Protein AF-Q6WIQ9-F1 (afdb_monomer)

pLDDT: mean 95.51, std 4.15, range [72.69, 98.5]

Organism: Xenopus laevis (NCBI:txid8355)

Solvent-accessible surface area (backbone atoms only — not comparable to full-atom values): 3968 Å² total; per-residue (Å²): 140,62,41,73,92,61,80,45,96,58,23,67,60,55,49,49,54,50,46,56,49,48,56,54,48,41,54,53,49,24,71,72,70,75,47,99,58,85,82,87,82,87,86,86,87,79,92,79,90,86,84,88,84,79,94,70,134

Mean predicted aligned error: 3.83 Å

Foldseek 3Di:
DFQPPHRDPCRQVVLVVVVVVVQVVVVVVCVVVVDPDGDDDDDDDDDDDDDDDDDDD

Secondary structure (DSSP, 8-state):
--S-SS--TTHHHHHHHHHHHHHHHHHHHHHHH-S-------------------S--

Sequence (57 aa):
VSGLPEPRQDHAHCCVEMGLSMIKTIRYVRSRTKHDIDMRIGIHSGSVLCGVLGLRK

Structure (mmCIF, N/CA/C/O backbone):
data_AF-Q6WIQ9-F1
#
_entry.id   AF-Q6WIQ9-F1
#
loop_
_atom_site.group_PDB
_atom_site.id
_atom_site.type_symbol
_atom_site.label_atom_id
_atom_site.label_alt_id
_atom_site.label_comp_id
_atom_site.label_asym_id
_atom_site.label_entity_id
_atom_site.label_seq_id
_atom_site.pdbx_PDB_ins_code
_atom_site.Cartn_x
_atom_site.Cartn_y
_atom_site.Cartn_z
_atom_site.occupancy
_atom_site.B_iso_or_equiv
_atom_site.auth_seq_id
_atom_site.auth_comp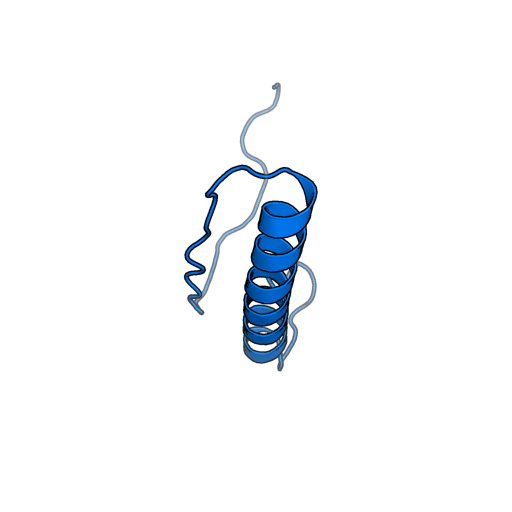_id
_atom_site.auth_asym_id
_atom_site.auth_atom_id
_atom_site.pdbx_PDB_model_num
ATOM 1 N N . VAL A 1 1 ? 3.712 2.056 -2.623 1.00 91.88 1 VAL A N 1
ATOM 2 C CA . VAL A 1 1 ? 3.985 1.255 -3.841 1.00 91.88 1 VAL A CA 1
ATOM 3 C C . VAL A 1 1 ? 4.699 -0.021 -3.426 1.00 91.88 1 VAL A C 1
ATOM 5 O O . VAL A 1 1 ? 5.303 -0.013 -2.361 1.00 91.88 1 VAL A O 1
ATOM 8 N N . SER A 1 2 ? 4.591 -1.103 -4.191 1.00 95.75 2 SER A N 1
ATOM 9 C CA . SER A 1 2 ? 5.217 -2.395 -3.875 1.00 95.75 2 SER A CA 1
ATOM 10 C C . SER A 1 2 ? 6.026 -2.857 -5.082 1.00 95.75 2 SER A C 1
ATOM 12 O O . SER A 1 2 ? 5.545 -2.711 -6.203 1.00 95.75 2 SER A O 1
ATOM 14 N N . GLY A 1 3 ? 7.237 -3.374 -4.858 1.00 95.25 3 GLY A N 1
ATOM 15 C CA . GLY A 1 3 ? 8.155 -3.784 -5.930 1.00 95.25 3 GLY A CA 1
ATOM 16 C C . GLY A 1 3 ? 9.065 -2.673 -6.468 1.00 95.25 3 GLY A C 1
ATOM 17 O O . GLY A 1 3 ? 9.425 -2.714 -7.640 1.00 95.25 3 GLY A O 1
ATOM 18 N N . LEU A 1 4 ? 9.401 -1.674 -5.640 1.00 94.12 4 LEU A N 1
ATOM 19 C CA . LEU A 1 4 ? 10.428 -0.672 -5.939 1.00 94.12 4 LEU A CA 1
ATOM 20 C C . LEU A 1 4 ? 11.348 -0.452 -4.724 1.00 94.12 4 LEU A C 1
ATOM 22 O O . LEU A 1 4 ? 10.827 -0.399 -3.605 1.00 94.12 4 LEU A O 1
ATOM 26 N N . PRO A 1 5 ? 12.662 -0.237 -4.938 1.00 93.12 5 PRO A N 1
ATOM 27 C CA . PRO A 1 5 ? 13.351 -0.259 -6.237 1.00 93.12 5 PRO A CA 1
ATOM 28 C C . PRO A 1 5 ? 13.554 -1.677 -6.800 1.00 93.12 5 PRO A C 1
ATOM 30 O O . PRO A 1 5 ? 13.629 -1.839 -8.017 1.00 93.12 5 PRO A O 1
ATOM 33 N N . GLU A 1 6 ? 13.565 -2.701 -5.948 1.00 96.38 6 GLU A N 1
ATOM 34 C CA . GLU A 1 6 ? 13.707 -4.095 -6.364 1.00 96.38 6 GLU A CA 1
ATOM 35 C C . GLU A 1 6 ? 12.366 -4.690 -6.831 1.00 96.38 6 GLU A C 1
ATOM 37 O O . GLU A 1 6 ? 11.384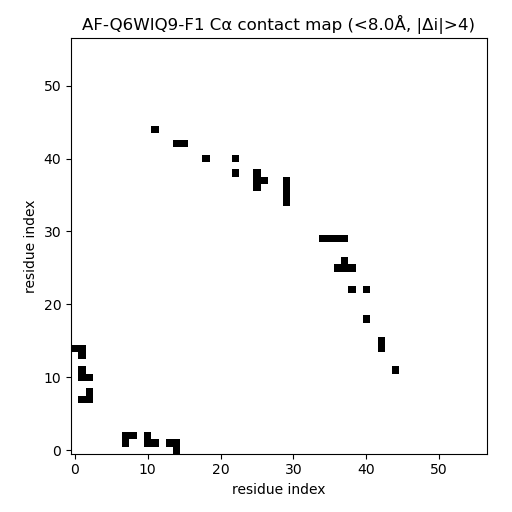 -4.674 -6.074 1.00 96.38 6 GLU A O 1
ATOM 42 N N . PRO A 1 7 ? 12.311 -5.275 -8.045 1.00 94.75 7 PRO A N 1
ATOM 43 C CA . PRO A 1 7 ? 11.122 -5.959 -8.531 1.00 94.75 7 PRO A CA 1
ATOM 44 C C . PRO A 1 7 ? 10.726 -7.116 -7.619 1.00 94.75 7 PRO A C 1
ATOM 46 O O . PRO A 1 7 ? 11.559 -7.902 -7.167 1.00 94.75 7 PRO A O 1
ATOM 49 N N . ARG A 1 8 ? 9.421 -7.261 -7.403 1.00 97.12 8 ARG A N 1
ATOM 50 C CA . ARG A 1 8 ? 8.854 -8.291 -6.535 1.00 97.12 8 ARG A CA 1
ATOM 51 C C . ARG A 1 8 ? 7.679 -8.969 -7.230 1.00 97.12 8 ARG A C 1
ATOM 53 O O . ARG A 1 8 ? 6.726 -8.292 -7.596 1.00 97.12 8 ARG A O 1
ATOM 60 N N . GLN A 1 9 ? 7.728 -10.291 -7.407 1.00 97.06 9 GLN A N 1
ATOM 61 C CA . GLN A 1 9 ? 6.680 -11.023 -8.139 1.00 97.06 9 GLN A CA 1
ATOM 62 C C . GLN A 1 9 ? 5.316 -10.980 -7.435 1.00 97.06 9 GLN A C 1
ATOM 64 O O . GLN A 1 9 ? 4.285 -10.860 -8.086 1.00 97.06 9 GLN A O 1
ATOM 69 N N . ASP A 1 10 ? 5.297 -11.012 -6.104 1.00 97.75 10 ASP A N 1
ATOM 70 C CA . ASP A 1 10 ? 4.091 -10.943 -5.274 1.00 97.75 10 ASP A CA 1
ATOM 71 C C . ASP A 1 10 ? 3.713 -9.498 -4.892 1.00 97.75 10 ASP A C 1
ATOM 73 O O . ASP A 1 10 ? 2.974 -9.284 -3.927 1.00 97.75 10 ASP A O 1
ATOM 77 N N . HIS A 1 11 ? 4.177 -8.480 -5.639 1.00 98.06 11 HIS A N 1
ATOM 78 C CA . HIS A 1 11 ? 3.954 -7.074 -5.277 1.00 98.06 11 HIS A CA 1
ATOM 79 C C . HIS A 1 11 ? 2.467 -6.740 -5.082 1.00 98.06 11 HIS A C 1
ATOM 81 O O . HIS A 1 11 ? 2.118 -5.990 -4.166 1.00 98.06 11 HIS A O 1
ATOM 87 N N . ALA A 1 12 ? 1.596 -7.306 -5.926 1.00 98.00 12 ALA A N 1
ATOM 88 C CA . ALA A 1 12 ? 0.159 -7.063 -5.908 1.00 98.00 12 ALA A CA 1
ATOM 89 C C . ALA A 1 12 ? -0.473 -7.659 -4.649 1.00 98.00 12 ALA A C 1
ATOM 91 O O . ALA A 1 12 ? -1.255 -6.986 -3.980 1.00 98.00 12 ALA A O 1
ATOM 92 N N . HIS A 1 13 ? -0.061 -8.873 -4.277 1.00 98.19 13 HIS A N 1
ATOM 93 C CA . HIS A 1 13 ? -0.501 -9.533 -3.053 1.00 98.19 13 HIS A CA 1
ATOM 94 C C . HIS A 1 13 ? -0.099 -8.720 -1.8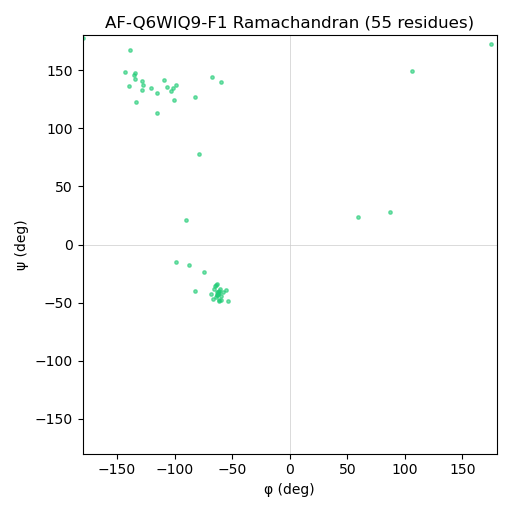16 1.00 98.19 13 HIS A C 1
ATOM 96 O O . HIS A 1 13 ? -0.948 -8.393 -0.989 1.00 98.19 13 HIS A O 1
ATOM 102 N N . CYS A 1 14 ? 1.165 -8.288 -1.730 1.00 97.81 14 CYS A N 1
ATOM 103 C CA . CYS A 1 14 ? 1.621 -7.426 -0.637 1.00 97.81 14 CYS A CA 1
ATOM 104 C C . CYS A 1 14 ? 0.828 -6.111 -0.550 1.00 97.81 14 CYS A C 1
ATOM 106 O O . CYS A 1 14 ? 0.485 -5.673 0.547 1.00 97.81 14 CYS A O 1
ATOM 108 N N . CYS A 1 15 ? 0.511 -5.483 -1.690 1.00 98.06 15 CYS A N 1
ATOM 109 C CA . CYS A 1 15 ? -0.311 -4.271 -1.720 1.00 98.06 15 CYS A CA 1
ATOM 110 C C . CYS A 1 15 ? -1.736 -4.511 -1.201 1.00 98.06 15 CYS A C 1
ATOM 112 O O . CYS A 1 15 ? -2.260 -3.667 -0.472 1.00 98.06 15 CYS A O 1
ATOM 114 N N . VAL A 1 16 ? -2.356 -5.639 -1.553 1.00 98.38 16 VAL A N 1
ATOM 115 C CA . VAL A 1 16 ? -3.700 -6.000 -1.074 1.00 98.38 16 VAL A CA 1
ATOM 116 C C . VAL A 1 16 ? -3.690 -6.270 0.429 1.00 98.38 16 VAL A C 1
ATOM 118 O O . VAL A 1 16 ? -4.504 -5.689 1.146 1.00 98.38 16 VAL A O 1
ATOM 121 N N . GLU A 1 17 ? -2.733 -7.052 0.929 1.00 98.50 17 GLU A N 1
ATOM 122 C CA . GLU A 1 17 ? -2.589 -7.331 2.367 1.00 98.50 17 GLU A CA 1
ATOM 123 C C . GLU A 1 17 ? -2.345 -6.061 3.192 1.00 98.50 17 GLU A C 1
ATOM 125 O O . GLU A 1 17 ? -2.919 -5.877 4.274 1.00 98.50 17 GLU A O 1
ATOM 130 N N . MET A 1 18 ? -1.552 -5.128 2.656 1.00 98.00 18 MET A N 1
ATOM 131 C CA . MET A 1 18 ? -1.391 -3.801 3.246 1.00 98.00 18 MET A CA 1
ATOM 132 C C . MET A 1 18 ? -2.736 -3.065 3.309 1.00 98.00 18 MET A C 1
ATOM 134 O O . MET A 1 18 ? -3.097 -2.546 4.365 1.00 98.00 18 MET A O 1
ATOM 138 N N . GLY A 1 19 ? -3.504 -3.052 2.217 1.00 98.19 19 GLY A N 1
ATOM 139 C CA . GLY A 1 19 ? -4.822 -2.415 2.170 1.00 98.19 19 GLY A CA 1
ATOM 140 C C . GLY A 1 19 ? -5.810 -2.997 3.186 1.00 98.19 19 GLY A C 1
ATOM 141 O O . GLY A 1 19 ? -6.466 -2.249 3.914 1.00 98.19 19 GLY A O 1
ATOM 142 N N . LEU A 1 20 ? -5.863 -4.325 3.315 1.00 98.31 20 LEU A N 1
ATOM 143 C CA . LEU A 1 20 ? -6.676 -5.003 4.331 1.00 98.31 20 LEU A CA 1
ATOM 144 C C . LEU A 1 20 ? -6.235 -4.631 5.753 1.00 98.31 20 LEU A C 1
ATOM 146 O O . LEU A 1 20 ? -7.072 -4.397 6.630 1.00 98.31 20 LEU A O 1
ATOM 150 N N . SER A 1 21 ? -4.926 -4.532 5.982 1.00 98.31 21 SER A N 1
ATOM 151 C CA . SER A 1 21 ? -4.369 -4.100 7.266 1.00 98.31 21 SER A CA 1
ATOM 152 C C . SER A 1 21 ? -4.717 -2.644 7.582 1.00 98.31 21 SER A C 1
ATOM 154 O O . SER A 1 21 ? -5.068 -2.338 8.719 1.00 98.31 21 SER A O 1
ATOM 156 N N . MET A 1 22 ? -4.725 -1.750 6.590 1.00 98.19 22 MET A N 1
ATOM 157 C CA . MET A 1 22 ? -5.163 -0.359 6.767 1.00 98.19 22 MET A CA 1
ATOM 158 C C . MET A 1 22 ? -6.637 -0.266 7.176 1.00 98.19 22 MET A C 1
ATOM 160 O O . MET A 1 22 ? -6.960 0.493 8.089 1.00 98.19 22 MET A O 1
ATOM 164 N N . ILE A 1 23 ? -7.517 -1.081 6.581 1.00 97.88 23 ILE A N 1
ATOM 165 C CA . ILE A 1 23 ? -8.939 -1.145 6.968 1.00 97.88 23 ILE A CA 1
ATOM 166 C C . ILE A 1 23 ? -9.092 -1.600 8.429 1.00 97.88 23 ILE A C 1
ATOM 168 O O . ILE A 1 23 ? -9.900 -1.053 9.183 1.00 97.88 23 ILE A O 1
ATOM 172 N N . LYS A 1 24 ? -8.305 -2.589 8.868 1.00 97.69 24 LYS A N 1
ATOM 173 C CA . LYS A 1 24 ? -8.296 -3.017 10.278 1.00 97.69 24 LYS A CA 1
ATOM 174 C C . LYS A 1 24 ? -7.810 -1.887 11.191 1.00 97.69 24 LYS A C 1
ATOM 176 O O . LYS A 1 24 ? -8.432 -1.611 12.217 1.00 97.69 24 LYS A O 1
ATOM 181 N N . THR A 1 25 ? -6.748 -1.195 10.789 1.00 97.81 25 THR A N 1
ATOM 182 C CA . THR A 1 25 ? -6.161 -0.093 11.556 1.00 97.81 25 THR A CA 1
ATOM 183 C C . THR A 1 25 ? -7.115 1.089 11.690 1.00 97.81 25 THR A C 1
ATOM 185 O O . THR A 1 25 ? -7.283 1.588 12.800 1.00 97.81 25 THR A O 1
ATOM 188 N N . ILE A 1 26 ? -7.797 1.522 10.623 1.00 97.62 26 ILE A N 1
ATOM 189 C CA . ILE A 1 26 ? -8.710 2.674 10.716 1.00 97.62 26 ILE A CA 1
ATOM 190 C C . ILE A 1 26 ? -9.895 2.389 11.648 1.00 97.62 26 ILE A C 1
ATOM 192 O O . ILE A 1 26 ? -10.295 3.264 12.413 1.00 97.62 26 ILE A O 1
ATOM 196 N N . ARG A 1 27 ? -10.388 1.143 11.688 1.00 96.62 27 ARG A N 1
ATOM 197 C CA . ARG A 1 27 ? -11.410 0.709 12.659 1.00 96.62 27 ARG A CA 1
ATOM 198 C C . ARG A 1 27 ? -10.901 0.791 14.097 1.00 96.62 27 ARG A C 1
ATOM 200 O O . ARG A 1 27 ? -11.606 1.293 14.972 1.00 96.62 27 ARG A O 1
ATOM 207 N N . TYR A 1 28 ? -9.666 0.349 14.339 1.00 97.25 28 TYR A N 1
ATOM 208 C CA . TYR A 1 28 ? -9.028 0.491 15.648 1.00 97.25 28 TYR A CA 1
ATOM 209 C C . TYR A 1 28 ? -8.875 1.969 16.041 1.00 97.25 28 TYR A C 1
ATOM 211 O O . TYR A 1 28 ? -9.288 2.356 17.135 1.00 97.25 28 TYR A O 1
ATOM 219 N N . VAL A 1 29 ? -8.372 2.822 15.145 1.00 97.44 29 VAL A N 1
ATOM 220 C CA . VAL A 1 29 ? -8.210 4.259 15.414 1.00 97.44 29 VAL A CA 1
ATOM 221 C C . VAL A 1 29 ? -9.559 4.933 15.684 1.00 97.44 29 VAL A C 1
ATOM 223 O O . VAL A 1 29 ? -9.657 5.693 16.650 1.00 97.44 29 V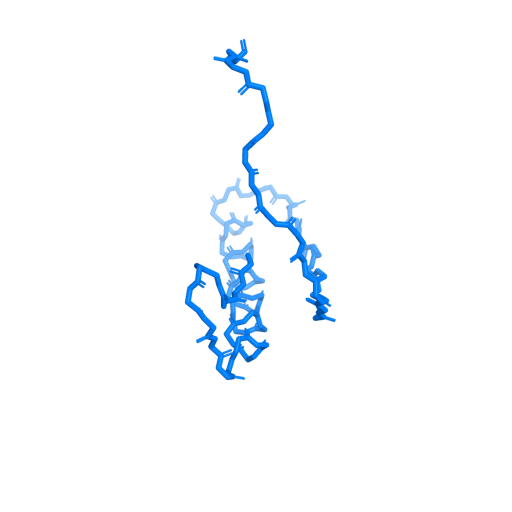AL A O 1
ATOM 226 N N . ARG A 1 30 ? -10.614 4.615 14.919 1.00 97.56 30 ARG A N 1
ATOM 227 C CA . ARG A 1 30 ? -11.983 5.107 15.165 1.00 97.56 30 ARG A CA 1
ATOM 228 C C . ARG A 1 30 ? -12.427 4.807 16.600 1.00 97.56 30 ARG A C 1
ATOM 230 O O . ARG A 1 30 ? -12.854 5.709 17.316 1.00 97.56 30 ARG A O 1
ATOM 237 N N . SER A 1 31 ? -12.242 3.562 17.053 1.00 96.06 31 SER A N 1
ATOM 238 C CA . SER A 1 31 ? -12.619 3.151 18.417 1.00 96.06 31 SER A CA 1
ATOM 239 C C . SER A 1 31 ? -11.839 3.882 19.518 1.00 96.06 31 SER A C 1
ATOM 241 O O . SER A 1 31 ? -12.389 4.169 20.579 1.00 96.06 31 SER A O 1
ATOM 243 N N . ARG A 1 32 ? -10.566 4.219 19.273 1.00 97.38 32 ARG A N 1
ATOM 244 C CA . ARG A 1 32 ? -9.689 4.873 20.257 1.00 97.38 32 ARG A CA 1
ATOM 245 C C . ARG A 1 32 ? -9.888 6.380 20.327 1.00 97.38 32 ARG A C 1
ATOM 247 O O . ARG A 1 32 ? -9.848 6.951 21.411 1.00 97.38 32 ARG A O 1
ATOM 254 N N . THR A 1 33 ? -10.079 7.011 19.176 1.00 96.19 33 THR A N 1
ATOM 255 C CA . THR A 1 33 ? -10.178 8.470 19.056 1.00 96.19 33 THR A CA 1
ATOM 256 C C . THR A 1 33 ? -11.599 8.983 19.252 1.00 96.19 33 THR A C 1
ATOM 258 O O . THR A 1 33 ? -11.760 10.170 19.511 1.00 96.19 33 THR A O 1
ATOM 261 N N . LYS A 1 34 ? -12.622 8.118 19.149 1.00 93.31 34 LYS A N 1
ATOM 262 C CA . LYS A 1 34 ? -14.053 8.479 19.208 1.00 93.31 34 LYS A CA 1
ATOM 263 C C . LYS A 1 34 ? -14.490 9.481 18.130 1.00 93.31 34 LYS A C 1
ATOM 265 O O . LYS A 1 34 ? -15.485 10.175 18.301 1.00 93.31 34 LYS A O 1
ATOM 270 N 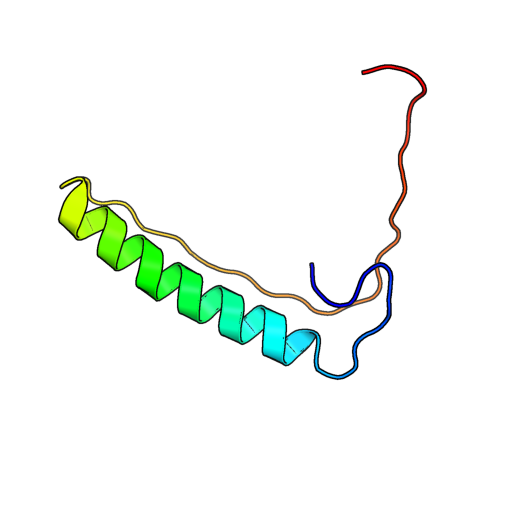N . HIS A 1 35 ? -13.757 9.542 17.023 1.00 94.25 35 HIS A N 1
ATOM 271 C CA . HIS A 1 35 ? -14.129 10.313 15.841 1.00 94.25 35 HIS A CA 1
ATOM 272 C C . HIS A 1 35 ? -14.589 9.350 14.755 1.00 94.25 35 HIS A C 1
ATOM 274 O O . HIS A 1 35 ? -13.928 8.336 14.534 1.00 94.25 35 HIS A O 1
ATOM 280 N N . ASP A 1 36 ? -15.688 9.658 14.068 1.00 94.69 36 ASP A N 1
ATOM 281 C CA . ASP A 1 36 ? -16.209 8.815 12.989 1.00 94.69 36 ASP A CA 1
ATOM 282 C C . ASP A 1 36 ? -15.415 9.023 11.691 1.00 94.69 36 ASP A C 1
ATOM 284 O O . ASP A 1 36 ? -15.807 9.760 10.791 1.00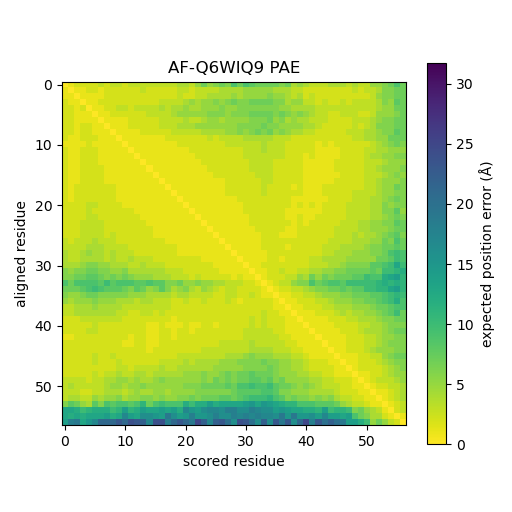 94.69 36 ASP A O 1
ATOM 288 N N . ILE A 1 37 ? -14.232 8.410 11.642 1.00 95.44 37 ILE A N 1
ATOM 289 C CA . ILE A 1 37 ? -13.308 8.474 10.506 1.00 95.44 37 ILE A CA 1
ATOM 290 C C . ILE A 1 37 ? -13.235 7.134 9.773 1.00 95.44 37 ILE A C 1
ATOM 292 O O . ILE A 1 37 ? -13.210 6.062 10.389 1.00 95.44 37 ILE A O 1
ATOM 296 N N . ASP A 1 38 ? -13.155 7.187 8.446 1.00 95.69 38 ASP A N 1
ATOM 297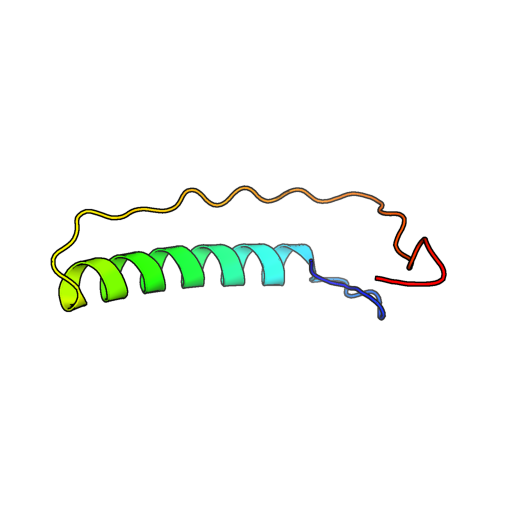 C CA . ASP A 1 38 ? -13.013 6.018 7.575 1.00 95.69 38 ASP A CA 1
ATOM 298 C C . ASP A 1 38 ? -12.015 6.270 6.440 1.00 95.69 38 ASP A C 1
ATOM 300 O O . ASP A 1 38 ? -11.609 7.405 6.184 1.00 95.69 38 ASP A O 1
ATOM 304 N N . MET A 1 39 ? -11.623 5.200 5.752 1.00 96.38 39 MET A N 1
ATOM 305 C CA . MET A 1 39 ? -10.683 5.237 4.641 1.00 96.38 39 MET A CA 1
ATOM 306 C C . MET A 1 39 ? -11.135 4.296 3.521 1.00 96.38 39 MET A C 1
ATOM 308 O O . MET A 1 39 ? -11.503 3.148 3.756 1.00 96.38 39 MET A O 1
ATOM 312 N N . ARG A 1 40 ? -11.047 4.767 2.274 1.00 97.38 40 ARG A N 1
ATOM 313 C CA . ARG A 1 40 ? -11.162 3.926 1.075 1.00 97.38 40 ARG A CA 1
ATOM 314 C C . ARG A 1 40 ? -9.771 3.651 0.526 1.00 97.38 40 ARG A C 1
ATOM 316 O O . ARG A 1 40 ? -8.960 4.567 0.431 1.00 97.38 40 ARG A O 1
ATOM 323 N N . ILE A 1 41 ? -9.504 2.399 0.168 1.00 97.69 41 ILE A N 1
ATOM 324 C CA . ILE A 1 41 ? -8.194 1.967 -0.315 1.00 97.69 41 ILE A CA 1
ATOM 325 C C . ILE A 1 41 ? -8.357 1.526 -1.769 1.00 97.69 41 ILE A C 1
ATOM 327 O O . ILE A 1 41 ? -9.032 0.539 -2.049 1.00 97.69 41 ILE A O 1
ATOM 331 N N . GLY A 1 42 ? -7.754 2.280 -2.689 1.00 97.56 42 GLY A N 1
ATOM 332 C CA . GLY A 1 42 ? -7.656 1.929 -4.104 1.00 97.56 42 GLY A CA 1
ATOM 333 C C . GLY A 1 42 ? -6.291 1.321 -4.411 1.00 97.56 42 GLY A C 1
ATOM 334 O O . GLY A 1 42 ? -5.271 1.819 -3.937 1.00 97.56 42 GLY A O 1
ATOM 335 N N . ILE A 1 43 ? -6.269 0.248 -5.201 1.00 97.81 43 ILE A N 1
ATOM 336 C CA . ILE A 1 43 ? -5.041 -0.440 -5.612 1.00 97.81 43 ILE A CA 1
ATOM 337 C C . ILE A 1 43 ? -5.062 -0.579 -7.132 1.00 97.81 43 ILE A C 1
ATOM 339 O O . ILE A 1 43 ? -6.066 -0.984 -7.712 1.00 97.81 43 ILE A O 1
ATOM 343 N N . HIS A 1 44 ? -3.943 -0.249 -7.768 1.00 97.56 44 HIS A N 1
ATOM 344 C CA . HIS A 1 44 ? -3.722 -0.401 -9.201 1.00 97.56 44 HIS A CA 1
ATOM 345 C C . HIS A 1 44 ? -2.346 -1.033 -9.431 1.00 97.56 44 HIS A C 1
ATOM 347 O O . HIS A 1 44 ? -1.423 -0.809 -8.648 1.00 97.56 44 HIS A O 1
ATOM 353 N N . SER A 1 45 ? -2.224 -1.829 -10.493 1.00 97.25 45 SER A N 1
ATOM 354 C CA . SER A 1 45 ? -0.960 -2.420 -10.941 1.00 97.25 45 SER A CA 1
ATOM 355 C C . SER A 1 45 ? -0.668 -1.960 -12.361 1.00 97.25 45 SER A C 1
ATOM 357 O O . SER A 1 45 ? -1.552 -1.998 -13.213 1.00 97.25 45 SER A O 1
ATOM 359 N N . GLY A 1 46 ? 0.573 -1.556 -12.603 1.00 96.19 46 GLY A N 1
ATOM 360 C CA . GLY A 1 46 ? 1.025 -1.059 -13.893 1.00 96.19 46 GLY A CA 1
ATOM 361 C C . GLY A 1 46 ? 2.458 -0.548 -13.815 1.00 96.19 46 GLY A C 1
ATOM 362 O O . GLY A 1 46 ? 3.043 -0.457 -12.734 1.00 96.19 46 GLY A O 1
ATOM 363 N N . SER A 1 47 ? 3.017 -0.221 -14.976 1.00 95.69 47 SER A N 1
ATOM 364 C CA . SER A 1 47 ? 4.344 0.380 -15.078 1.00 95.69 47 SER A CA 1
ATOM 365 C C . SER A 1 47 ? 4.348 1.793 -14.502 1.00 95.69 47 SER A C 1
ATOM 367 O O . SER A 1 47 ? 3.390 2.547 -14.666 1.00 95.69 47 SER A O 1
ATOM 369 N N . VAL A 1 48 ? 5.453 2.170 -13.864 1.00 94.94 48 VAL A N 1
ATOM 370 C CA . VAL A 1 48 ? 5.649 3.505 -13.292 1.00 94.94 48 VAL A CA 1
ATOM 371 C C . VAL A 1 48 ? 7.037 4.029 -13.641 1.00 94.94 48 VAL A C 1
ATOM 373 O O . VAL A 1 48 ? 7.997 3.265 -13.711 1.00 94.94 48 VAL A O 1
ATOM 376 N N . LEU A 1 49 ? 7.144 5.341 -13.839 1.00 95.00 49 LEU A N 1
ATOM 377 C CA . LEU A 1 49 ? 8.416 6.056 -13.900 1.00 95.00 49 LEU A CA 1
ATOM 378 C C . LEU A 1 49 ? 8.635 6.736 -12.546 1.00 95.00 49 LEU A C 1
ATOM 380 O O . LEU A 1 49 ? 7.775 7.495 -12.101 1.00 95.00 49 LEU A O 1
ATOM 384 N N . CYS A 1 50 ? 9.764 6.476 -11.887 1.00 90.75 50 CYS A N 1
ATOM 385 C CA . CYS A 1 50 ? 10.091 7.085 -10.597 1.00 90.75 50 CYS A CA 1
ATOM 386 C C . CYS A 1 50 ? 11.480 7.734 -10.609 1.00 90.75 50 CYS A C 1
ATOM 388 O O . CYS A 1 50 ? 12.429 7.185 -1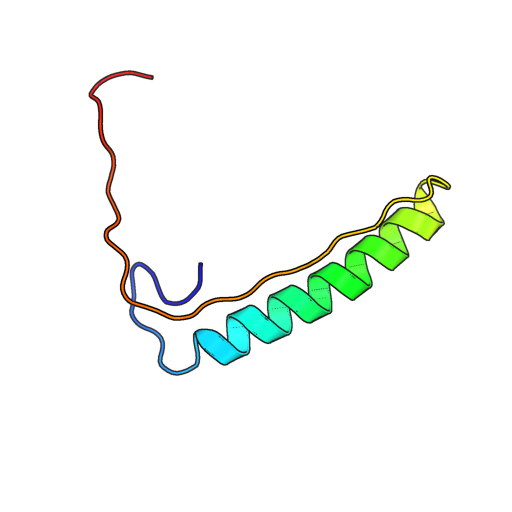1.164 1.00 90.75 50 CYS A O 1
ATOM 390 N N . GLY 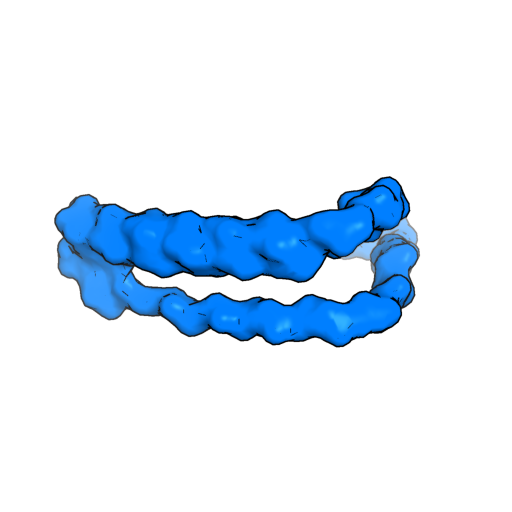A 1 51 ? 11.595 8.896 -9.967 1.00 92.88 51 GLY A N 1
ATOM 391 C CA . GLY A 1 51 ? 12.825 9.675 -9.841 1.00 92.88 51 GLY A CA 1
ATOM 392 C C . GLY A 1 51 ? 12.578 10.950 -9.033 1.00 92.88 51 GLY A C 1
ATOM 393 O O . GLY A 1 51 ? 11.449 11.221 -8.625 1.00 92.88 51 GLY A O 1
ATOM 394 N N . VAL A 1 52 ? 13.629 11.731 -8.795 1.00 94.19 52 VAL A N 1
ATOM 395 C CA . VAL A 1 52 ? 13.528 13.056 -8.166 1.00 94.19 52 VAL A CA 1
ATOM 396 C C . VAL A 1 52 ? 13.665 14.115 -9.253 1.00 94.19 52 VAL A C 1
ATOM 398 O O . VAL A 1 52 ? 14.586 14.047 -10.064 1.00 94.19 52 VAL A O 1
ATOM 401 N N . LEU A 1 53 ? 12.760 15.095 -9.263 1.00 93.31 53 LEU A N 1
ATOM 402 C CA . LEU A 1 53 ? 12.828 16.255 -10.148 1.00 93.31 53 LEU A CA 1
ATOM 403 C C . LEU A 1 53 ? 13.010 17.529 -9.313 1.00 93.31 53 LEU A C 1
ATOM 405 O O . LEU A 1 53 ? 12.256 17.755 -8.370 1.00 93.31 53 LEU A O 1
ATOM 409 N N . GLY A 1 54 ? 13.986 18.363 -9.686 1.00 92.06 54 GLY A N 1
ATOM 410 C CA . GLY A 1 54 ? 14.326 19.611 -8.992 1.00 92.06 54 GLY A CA 1
ATOM 411 C C . GLY A 1 54 ? 15.625 19.524 -8.182 1.00 92.06 54 GLY A C 1
ATOM 412 O O . GLY A 1 54 ? 16.002 18.463 -7.693 1.00 92.06 54 GLY A O 1
ATOM 413 N N . LEU A 1 55 ? 16.332 20.654 -8.064 1.00 88.38 55 LEU A N 1
ATOM 414 C CA . LEU A 1 55 ? 17.629 20.748 -7.368 1.00 88.38 55 LEU A CA 1
ATOM 415 C C . LEU A 1 55 ? 17.510 21.281 -5.930 1.00 88.38 55 LEU A C 1
ATOM 417 O O . LEU A 1 55 ? 18.453 21.171 -5.150 1.00 88.38 55 LEU A O 1
ATOM 421 N N . ARG A 1 56 ? 16.366 21.873 -5.569 1.00 82.31 56 ARG A N 1
ATOM 422 C CA . ARG A 1 56 ? 16.074 22.442 -4.244 1.00 82.31 56 ARG A CA 1
ATOM 423 C C . ARG A 1 56 ? 14.607 22.186 -3.887 1.00 82.31 56 ARG A C 1
ATOM 425 O O . ARG A 1 56 ? 13.781 22.110 -4.791 1.00 82.31 56 ARG A O 1
ATOM 432 N N . LYS A 1 57 ? 14.336 22.030 -2.585 1.00 72.69 57 LYS A N 1
ATOM 433 C CA . LYS A 1 57 ? 12.977 21.954 -2.023 1.00 72.69 57 LYS A CA 1
ATOM 434 C C . LYS A 1 57 ? 12.219 23.257 -2.235 1.00 72.69 57 LYS A C 1
ATOM 436 O O . LYS A 1 57 ? 12.884 24.317 -2.152 1.00 72.69 57 LYS A O 1
#

Radius of gyration: 15.82 Å; Cα contacts (8 Å, |Δi|>4): 23; chains: 1; bounding box: 34×34×35 Å

InterPro domains:
  IPR001054 Adenylyl cyclase class-3/4/guanylyl cyclase [PF00211] (1-57)
  IPR001054 Adenylyl cyclase class-3/4/guanylyl cyclase [PS50125] (1-57)
  IPR029787 Nucleotide cyclase [G3DSA:3.30.70.1230] (1-57)
  IPR029787 Nucleotide cyclase [SSF55073] (1-56)